Protein AF-A0A9J6EWI0-F1 (afdb_monomer_lite)

Sequence (125 aa):
MGVSVVCEPSHTLYPLDRILERHGGKTPLTYRQFQSVVVDMEPPAQPLPAPESLPRTPIDEDHDERFAVPTLAELGKQYIVPEIGGWLLINAQSFHRFRHRQLEGSRLARGRNGGIDAPGTTHGT

Radius of gyration: 25.84 Å; chains: 1; bounding box: 48×52×89 Å

pLDDT: mean 78.16, std 19.25, range [36.81, 97.44]

Structure (mmCIF, N/CA/C/O backbone):
data_AF-A0A9J6EWI0-F1
#
_entry.id   AF-A0A9J6EWI0-F1
#
loop_
_atom_site.group_PDB
_atom_site.id
_atom_site.type_symbol
_atom_site.label_atom_id
_atom_site.label_alt_id
_atom_site.label_comp_id
_atom_site.label_asym_id
_atom_site.label_entity_id
_atom_site.label_seq_id
_atom_site.pdbx_PDB_ins_code
_atom_site.Cartn_x
_atom_site.Cartn_y
_atom_site.Cartn_z
_atom_site.occupancy
_atom_site.B_iso_or_equiv
_atom_site.auth_seq_id
_atom_site.auth_comp_id
_atom_site.auth_asym_id
_atom_site.auth_atom_id
_atom_site.pdbx_PDB_model_num
ATOM 1 N N . MET A 1 1 ? -12.720 0.879 -27.270 1.00 64.12 1 MET A N 1
ATOM 2 C CA . MET A 1 1 ? -11.506 0.408 -26.570 1.00 64.12 1 MET A CA 1
ATOM 3 C C . MET A 1 1 ? -11.928 -0.626 -25.539 1.00 64.12 1 MET A C 1
ATOM 5 O O . MET A 1 1 ? -12.845 -0.337 -24.786 1.00 64.12 1 MET A O 1
ATOM 9 N N . GLY A 1 2 ? -11.342 -1.826 -25.565 1.00 89.62 2 GLY A N 1
ATOM 10 C CA . GLY A 1 2 ? -11.685 -2.953 -24.682 1.00 89.62 2 GLY A CA 1
ATOM 11 C C . GLY A 1 2 ? -10.599 -3.211 -23.639 1.00 89.62 2 GLY A C 1
ATOM 12 O O . GLY A 1 2 ? -9.992 -4.274 -23.642 1.00 89.62 2 GLY A O 1
ATOM 13 N N . VAL A 1 3 ? -10.304 -2.210 -22.807 1.00 93.75 3 VAL A N 1
ATOM 14 C CA . VAL A 1 3 ? -9.296 -2.303 -21.740 1.00 93.75 3 VAL A CA 1
ATOM 15 C C . VAL A 1 3 ? -10.000 -2.587 -20.415 1.00 93.75 3 VAL A C 1
ATOM 17 O O . VAL A 1 3 ? -10.956 -1.896 -20.071 1.00 93.75 3 VAL A O 1
ATOM 20 N N . SER A 1 4 ? -9.515 -3.588 -19.678 1.00 94.75 4 SER A N 1
ATOM 21 C CA . SER A 1 4 ? -9.950 -3.871 -18.307 1.00 94.75 4 SER A CA 1
ATOM 22 C C . SER A 1 4 ? -9.050 -3.139 -17.317 1.00 94.75 4 SER A C 1
ATOM 24 O O . SER A 1 4 ? -7.828 -3.186 -17.446 1.00 94.75 4 SER A O 1
ATOM 26 N N . VAL A 1 5 ? -9.647 -2.495 -16.316 1.00 95.25 5 VAL A N 1
ATOM 27 C CA . VAL A 1 5 ? -8.926 -1.817 -15.232 1.00 95.25 5 VAL A CA 1
ATOM 28 C C . VAL A 1 5 ? -9.173 -2.583 -13.940 1.00 95.25 5 VAL A C 1
ATOM 30 O O . VAL A 1 5 ? -10.320 -2.855 -13.594 1.00 95.25 5 VAL A O 1
ATOM 33 N N . VAL A 1 6 ? -8.094 -2.931 -13.241 1.00 95.50 6 VAL A N 1
ATOM 34 C CA . VAL A 1 6 ? -8.132 -3.628 -11.950 1.00 95.50 6 VAL A CA 1
ATOM 35 C C . VAL A 1 6 ? -7.460 -2.735 -10.911 1.00 95.50 6 VAL A C 1
ATOM 37 O O . VAL A 1 6 ? -6.341 -2.273 -11.132 1.00 95.50 6 VAL A O 1
ATOM 40 N N . CYS A 1 7 ? -8.142 -2.484 -9.793 1.00 93.50 7 CYS A N 1
ATOM 41 C CA . CYS A 1 7 ? -7.660 -1.641 -8.700 1.00 93.50 7 CYS A CA 1
ATOM 42 C C . CYS A 1 7 ? -7.655 -2.447 -7.399 1.00 93.50 7 CYS A C 1
ATOM 44 O O . CYS A 1 7 ? -8.720 -2.790 -6.896 1.00 93.50 7 CYS A O 1
ATOM 46 N N . GLU A 1 8 ? -6.471 -2.692 -6.839 1.00 91.75 8 GLU A N 1
ATOM 47 C CA . GLU A 1 8 ? -6.299 -3.471 -5.607 1.00 91.75 8 GLU A CA 1
ATOM 48 C C . GLU A 1 8 ? -5.771 -2.581 -4.466 1.00 91.75 8 GLU A C 1
ATOM 50 O O . GLU A 1 8 ? -4.641 -2.079 -4.542 1.00 91.75 8 GLU A O 1
ATOM 55 N N . PRO A 1 9 ? -6.550 -2.350 -3.392 1.00 88.81 9 PRO A N 1
ATOM 56 C CA . PRO A 1 9 ? -6.095 -1.574 -2.243 1.00 88.81 9 PRO A CA 1
ATOM 57 C C . PRO A 1 9 ? -4.997 -2.311 -1.459 1.00 88.81 9 PRO A C 1
ATOM 59 O O . PRO A 1 9 ? -5.260 -3.294 -0.776 1.00 88.81 9 PRO A O 1
ATOM 62 N N . SER A 1 10 ? -3.761 -1.811 -1.516 1.00 92.12 10 SER A N 1
ATOM 63 C CA . SER A 1 10 ? -2.603 -2.406 -0.816 1.00 92.12 10 SER A CA 1
ATOM 64 C C . SER A 1 10 ? -1.775 -1.411 0.007 1.00 92.12 10 SER A C 1
ATOM 66 O O . SER A 1 10 ? -0.866 -1.799 0.737 1.00 92.12 10 SER A O 1
ATOM 68 N N . HIS A 1 11 ? -2.097 -0.116 -0.073 1.00 92.56 11 HIS A N 1
ATOM 69 C CA . HIS A 1 11 ? -1.358 0.957 0.608 1.00 92.56 11 HIS A CA 1
ATOM 70 C C . HIS A 1 11 ? -1.723 1.110 2.093 1.00 92.56 11 HIS A C 1
ATOM 72 O O . HIS A 1 11 ? -1.024 1.788 2.843 1.00 92.56 11 HIS A O 1
ATOM 78 N N . THR A 1 12 ? -2.830 0.505 2.520 1.00 94.31 12 THR A N 1
ATOM 79 C CA . THR A 1 12 ? -3.327 0.531 3.899 1.00 94.31 12 THR A CA 1
ATOM 80 C C . THR A 1 12 ? -3.688 -0.886 4.327 1.00 94.31 12 THR A C 1
ATOM 82 O O . THR A 1 12 ? -4.050 -1.712 3.494 1.00 94.31 12 THR A O 1
ATOM 85 N N . LEU A 1 13 ? -3.587 -1.177 5.626 1.00 94.56 13 LEU A N 1
ATOM 86 C CA . LEU A 1 13 ? -3.953 -2.492 6.172 1.00 94.56 13 LEU A CA 1
ATOM 87 C C . LEU A 1 13 ? -5.463 -2.759 6.106 1.00 94.56 13 LEU A C 1
ATOM 89 O O . LEU A 1 13 ? -5.881 -3.906 5.993 1.00 94.56 13 LEU A O 1
ATOM 93 N N . TYR A 1 14 ? -6.266 -1.697 6.183 1.00 93.88 14 TYR A N 1
ATOM 94 C CA . TYR A 1 14 ? -7.719 -1.758 6.143 1.00 93.88 14 TYR A CA 1
ATOM 95 C C . TYR A 1 14 ? -8.242 -0.789 5.085 1.00 93.88 14 TYR A C 1
ATOM 97 O O . TYR A 1 14 ? -7.848 0.381 5.111 1.00 93.88 14 TYR A O 1
ATOM 105 N N . PRO A 1 15 ? -9.161 -1.223 4.205 1.00 92.56 15 PRO A N 1
ATOM 106 C CA . PRO A 1 15 ? -9.831 -0.317 3.285 1.00 92.56 15 PRO A CA 1
ATOM 107 C C . PRO A 1 15 ? -10.574 0.776 4.059 1.00 92.56 15 PRO A C 1
ATOM 109 O O . PRO A 1 15 ? -11.360 0.483 4.965 1.00 92.56 15 PRO A O 1
ATOM 112 N N . LEU A 1 16 ? -10.338 2.037 3.696 1.00 93.38 16 LEU A N 1
ATOM 113 C CA . LEU A 1 16 ? -10.924 3.180 4.401 1.00 93.38 16 LEU A CA 1
ATOM 114 C C . LEU A 1 16 ? -12.454 3.166 4.339 1.00 93.38 16 LEU A C 1
ATOM 116 O O . LEU A 1 16 ? -13.098 3.454 5.344 1.00 93.38 16 LEU A O 1
ATOM 120 N N . ASP A 1 17 ? -13.032 2.734 3.218 1.00 93.12 17 ASP A N 1
ATOM 121 C CA . ASP A 1 17 ? -14.485 2.622 3.058 1.00 93.12 17 ASP A CA 1
ATOM 122 C C . ASP A 1 17 ? -15.099 1.672 4.093 1.00 93.12 17 ASP A C 1
ATOM 124 O O . ASP A 1 17 ? -16.123 1.985 4.692 1.00 93.12 17 ASP A O 1
ATOM 128 N N . ARG A 1 18 ? -14.417 0.562 4.415 1.00 93.12 18 ARG A N 1
ATOM 129 C CA . ARG A 1 18 ? -14.869 -0.371 5.459 1.00 93.12 18 ARG A CA 1
ATOM 130 C C . ARG A 1 18 ? -14.835 0.256 6.846 1.00 93.12 18 ARG A C 1
ATOM 132 O O . ARG A 1 18 ? -15.738 0.024 7.644 1.00 93.12 18 ARG A O 1
ATOM 139 N N . ILE A 1 19 ? -13.812 1.058 7.133 1.00 94.94 19 ILE A N 1
ATOM 140 C CA . ILE A 1 19 ? -13.720 1.794 8.399 1.00 94.94 19 ILE A CA 1
ATOM 141 C C . ILE A 1 19 ? -14.866 2.812 8.499 1.00 94.94 19 ILE A C 1
ATOM 143 O O . ILE A 1 19 ? -15.507 2.910 9.545 1.00 94.94 19 ILE A O 1
ATOM 147 N N . LEU A 1 20 ? -15.163 3.535 7.414 1.00 95.56 20 LEU A N 1
ATOM 148 C CA . LEU A 1 20 ? -16.257 4.508 7.364 1.00 95.56 20 LEU A CA 1
ATOM 149 C C . LEU A 1 20 ? -17.627 3.839 7.525 1.00 95.56 20 LEU A C 1
ATOM 151 O O . LEU A 1 20 ? -18.422 4.293 8.346 1.00 95.56 20 LEU A O 1
ATOM 155 N N . GLU A 1 21 ? -17.892 2.746 6.804 1.00 95.00 21 GLU A N 1
ATOM 156 C CA . GLU A 1 21 ? -19.134 1.965 6.903 1.00 95.00 21 GLU A CA 1
ATOM 157 C C . GLU A 1 21 ? -19.406 1.529 8.348 1.00 95.00 21 GLU A C 1
ATOM 159 O O . GLU A 1 21 ? -20.500 1.747 8.873 1.00 95.00 21 GLU A O 1
ATOM 164 N N . ARG A 1 22 ? -18.394 0.974 9.027 1.00 94.00 22 ARG A N 1
ATOM 165 C CA . ARG A 1 22 ? -18.529 0.530 10.423 1.00 94.00 22 ARG A CA 1
ATOM 166 C C . ARG A 1 22 ? -18.662 1.682 11.413 1.00 94.00 22 ARG A C 1
ATOM 168 O O . ARG A 1 22 ? -19.307 1.522 12.443 1.00 94.00 22 ARG A O 1
ATOM 175 N N . HIS A 1 23 ? -18.116 2.852 11.096 1.00 95.50 23 HIS A N 1
ATOM 176 C CA . HIS A 1 23 ? -18.271 4.064 11.899 1.00 95.50 23 HIS A CA 1
ATOM 177 C C . HIS A 1 23 ? -19.484 4.912 11.458 1.00 95.50 23 HIS A C 1
ATOM 179 O O . HIS A 1 23 ? -19.477 6.144 11.534 1.00 95.50 23 HIS A O 1
ATOM 185 N N . GLY A 1 24 ? -20.547 4.263 10.967 1.00 94.19 24 GLY A N 1
ATOM 186 C CA . GLY A 1 24 ? -21.815 4.918 10.633 1.00 94.19 24 GLY A CA 1
ATOM 187 C C . GLY A 1 24 ? -21.692 5.984 9.540 1.00 94.19 24 GLY A C 1
ATOM 188 O O . GLY A 1 24 ? -22.366 7.013 9.604 1.00 94.19 24 GLY A O 1
ATOM 189 N N . GLY A 1 25 ? -20.783 5.780 8.585 1.00 94.81 25 GLY A N 1
ATOM 190 C CA . GLY A 1 25 ? -20.500 6.700 7.482 1.00 94.81 25 GLY A CA 1
ATOM 191 C C . GLY A 1 25 ? -19.699 7.945 7.873 1.00 94.81 25 GLY A C 1
ATOM 192 O O . GLY A 1 25 ? -19.528 8.840 7.049 1.00 94.81 25 GLY A O 1
ATOM 193 N N . LYS A 1 26 ? -19.215 8.042 9.118 1.00 93.88 26 LYS A N 1
ATOM 194 C CA . LYS A 1 26 ? -18.425 9.184 9.599 1.00 93.88 26 LYS A CA 1
ATOM 195 C C . LYS A 1 26 ? -16.962 8.801 9.726 1.00 93.88 26 LYS A C 1
ATOM 197 O O . LYS A 1 26 ? -16.643 7.688 10.122 1.00 93.88 26 LYS A O 1
ATOM 202 N N . THR A 1 27 ? -16.061 9.746 9.507 1.00 95.25 27 THR A N 1
ATOM 203 C CA . THR A 1 27 ? -14.637 9.524 9.775 1.00 95.25 27 THR A CA 1
ATOM 204 C C . THR A 1 27 ? -14.374 9.493 11.283 1.00 95.25 27 THR A C 1
ATOM 206 O O . THR A 1 27 ? -14.795 10.420 11.982 1.00 95.25 27 THR A O 1
ATOM 209 N N . PRO A 1 28 ? -13.665 8.481 11.814 1.00 96.12 28 PRO A N 1
ATOM 210 C CA . PRO A 1 28 ? -13.138 8.537 13.172 1.00 96.12 28 PRO A CA 1
ATOM 211 C C . PRO A 1 28 ? -12.148 9.704 13.294 1.00 96.12 28 PRO A C 1
ATOM 213 O O . PRO A 1 28 ? -11.130 9.731 12.607 1.00 96.12 28 PRO A O 1
ATOM 216 N N . LEU A 1 29 ? -12.438 10.680 14.156 1.00 97.38 29 LEU A N 1
ATOM 217 C CA . LEU A 1 29 ? -11.610 11.891 14.302 1.00 97.38 29 LEU A CA 1
ATOM 218 C C . LEU A 1 29 ? -10.592 11.784 15.438 1.00 97.38 29 LEU A C 1
ATOM 220 O O . LEU A 1 29 ? -9.753 12.661 15.627 1.00 97.38 29 LEU A O 1
ATOM 224 N N . THR A 1 30 ? -10.666 10.704 16.210 1.00 97.44 30 THR A N 1
ATOM 225 C CA . THR A 1 30 ? -9.727 10.410 17.287 1.00 97.44 30 THR A CA 1
ATOM 226 C C . THR A 1 30 ? -9.170 9.006 17.126 1.00 97.44 30 THR A C 1
ATOM 228 O O . THR A 1 30 ? -9.841 8.099 16.632 1.00 97.44 30 THR A O 1
ATOM 231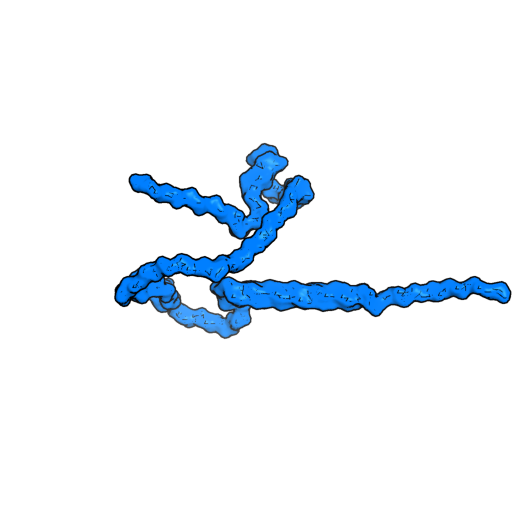 N N . TYR A 1 31 ? -7.950 8.803 17.620 1.00 97.00 31 TYR A N 1
ATOM 232 C CA . TYR A 1 31 ? -7.313 7.490 17.591 1.00 97.00 31 TYR A CA 1
ATOM 233 C C . TYR A 1 31 ? -8.131 6.429 18.343 1.00 97.00 31 TYR A C 1
ATOM 235 O O . TYR A 1 31 ? -8.240 5.303 17.876 1.00 97.00 31 TYR A O 1
ATOM 243 N N . ARG A 1 32 ? -8.790 6.792 19.454 1.00 96.94 32 ARG A N 1
ATOM 244 C CA . ARG A 1 32 ? -9.654 5.862 20.203 1.00 96.94 32 ARG A CA 1
ATOM 245 C C . ARG A 1 32 ? -10.880 5.422 19.405 1.00 96.94 32 ARG A C 1
ATOM 247 O O . ARG A 1 32 ? -11.192 4.239 19.414 1.00 96.94 32 ARG A O 1
ATOM 254 N N . GLN A 1 33 ? -11.537 6.346 18.702 1.00 95.94 33 GLN A N 1
ATOM 255 C CA . GLN A 1 33 ? -12.654 6.004 17.810 1.00 95.94 33 GLN A CA 1
ATOM 256 C C . GLN A 1 33 ? -12.192 5.102 16.664 1.00 95.94 33 GLN A C 1
ATOM 258 O O . GLN A 1 33 ? -12.883 4.159 16.300 1.00 95.94 33 GLN A O 1
ATOM 263 N N . PHE A 1 34 ? -11.006 5.358 16.111 1.00 96.69 34 PHE A N 1
ATOM 264 C CA . PHE A 1 34 ? -10.431 4.480 15.099 1.00 96.69 34 PHE A CA 1
ATOM 265 C C . PHE A 1 34 ? -10.158 3.079 15.666 1.00 96.69 34 PHE A C 1
ATOM 267 O O . PHE A 1 34 ? -10.580 2.089 15.075 1.00 96.69 34 PHE A O 1
ATOM 274 N N . GLN A 1 35 ? -9.527 2.987 16.842 1.00 96.19 35 GLN A N 1
ATOM 275 C CA . GLN A 1 35 ? -9.254 1.718 17.523 1.00 96.19 35 GLN A CA 1
ATOM 276 C C . GLN A 1 35 ? -10.527 0.917 17.809 1.00 96.19 35 GLN A C 1
ATOM 278 O O . GLN A 1 35 ? -10.538 -0.283 17.556 1.00 96.19 35 GLN A O 1
ATOM 283 N N . SER A 1 36 ? -11.595 1.565 18.288 1.00 94.62 36 SER A N 1
ATOM 284 C CA . SER A 1 36 ? -12.869 0.884 18.549 1.00 94.62 36 SER A CA 1
ATOM 285 C C . SER A 1 36 ? -13.528 0.348 17.283 1.00 94.62 36 SER A C 1
ATOM 287 O O . SER A 1 36 ? -14.301 -0.590 17.363 1.00 94.62 36 SER A O 1
ATOM 289 N N . VAL A 1 37 ? -13.236 0.929 16.117 1.00 95.19 37 VAL A N 1
ATOM 290 C CA . VAL A 1 37 ? -13.737 0.411 14.839 1.00 95.19 37 VAL A CA 1
ATOM 291 C C . VAL A 1 37 ? -12.904 -0.782 14.379 1.00 95.19 37 VAL A C 1
ATOM 293 O O . VAL A 1 37 ? -13.465 -1.810 14.019 1.00 95.19 37 VAL A O 1
ATOM 296 N N . VAL A 1 38 ? -11.571 -0.669 14.395 1.00 94.75 38 VAL A N 1
ATOM 297 C CA . VAL A 1 38 ? -10.692 -1.713 13.836 1.00 94.75 38 VAL A CA 1
ATOM 298 C C . VAL A 1 38 ? -10.539 -2.945 14.726 1.00 94.75 38 VAL A C 1
ATOM 300 O O . VAL A 1 38 ? -10.168 -3.994 14.215 1.00 94.75 38 VAL A O 1
ATOM 303 N N . VAL A 1 39 ? -10.805 -2.849 16.033 1.00 94.31 39 VAL A N 1
ATOM 304 C CA . VAL A 1 39 ? -10.718 -4.007 16.945 1.00 94.31 39 VAL A CA 1
ATOM 305 C C . VAL A 1 39 ? -11.771 -5.075 16.632 1.00 94.31 39 VAL A C 1
ATOM 307 O O . VAL A 1 39 ? -11.500 -6.259 16.802 1.00 94.31 39 VAL A O 1
ATOM 310 N N . ASP A 1 40 ? -12.923 -4.653 16.108 1.00 88.38 40 ASP A N 1
ATOM 311 C CA . ASP A 1 40 ? -14.034 -5.529 15.722 1.00 88.38 40 ASP A CA 1
ATOM 312 C C . ASP A 1 40 ? -13.996 -5.902 14.225 1.00 88.38 40 ASP A C 1
ATOM 314 O O . ASP A 1 40 ? -14.915 -6.536 13.699 1.00 88.38 40 ASP A O 1
ATOM 318 N N . MET A 1 41 ? -12.952 -5.481 13.503 1.00 93.69 41 MET A N 1
ATOM 319 C CA . MET A 1 41 ? -12.729 -5.855 12.107 1.00 93.69 41 MET A CA 1
ATOM 320 C C . MET A 1 41 ? -11.938 -7.160 12.009 1.00 93.69 41 MET A C 1
ATOM 322 O O . MET A 1 41 ? -11.172 -7.527 12.897 1.00 93.69 41 MET A O 1
ATOM 326 N N . GLU A 1 42 ? -12.104 -7.854 10.884 1.00 93.19 42 GLU A N 1
ATOM 327 C CA . GLU A 1 42 ? -11.245 -8.986 10.544 1.00 93.19 42 GLU A CA 1
ATOM 328 C C . GLU A 1 42 ? -9.781 -8.535 10.483 1.00 93.19 42 GLU A C 1
ATOM 330 O O . GLU A 1 42 ? -9.525 -7.415 10.035 1.00 93.19 42 GLU A O 1
ATOM 335 N N . PRO A 1 43 ? -8.816 -9.378 10.892 1.00 93.00 43 PRO A N 1
ATOM 336 C CA . PRO A 1 43 ? -7.403 -9.055 10.760 1.00 93.00 43 PRO A CA 1
ATOM 337 C C . PRO A 1 43 ? -7.025 -8.678 9.316 1.00 93.00 43 PRO A C 1
ATOM 339 O O . PRO A 1 43 ? -7.616 -9.209 8.373 1.00 93.00 43 PRO A O 1
ATOM 342 N N . PRO A 1 44 ? -6.008 -7.818 9.111 1.00 92.75 44 PRO A N 1
ATOM 343 C CA . PRO A 1 44 ? -5.564 -7.446 7.775 1.00 92.75 44 PRO A CA 1
ATOM 344 C C . PRO A 1 44 ? -5.137 -8.665 6.960 1.00 92.75 44 PRO A C 1
ATOM 346 O O . PRO A 1 44 ? -4.582 -9.630 7.500 1.00 92.75 44 PRO A O 1
ATOM 349 N N . ALA A 1 45 ? -5.322 -8.579 5.644 1.00 91.56 45 ALA A N 1
ATOM 350 C CA . ALA A 1 45 ? -4.809 -9.581 4.724 1.00 91.56 45 ALA A CA 1
ATOM 351 C C . ALA A 1 45 ? -3.287 -9.733 4.879 1.00 91.56 45 ALA A C 1
ATOM 353 O O . ALA A 1 45 ? -2.552 -8.758 5.072 1.00 91.56 45 ALA A O 1
ATOM 354 N N . GLN A 1 46 ? -2.808 -10.974 4.788 1.00 93.25 46 GLN A N 1
ATOM 355 C CA . GLN A 1 46 ? -1.374 -11.239 4.784 1.00 93.25 46 GLN A CA 1
ATOM 356 C C . GLN A 1 46 ? -0.736 -10.702 3.494 1.00 93.25 46 GLN A C 1
ATOM 358 O O . GLN A 1 46 ? -1.379 -10.734 2.440 1.00 93.25 46 GLN A O 1
ATOM 363 N N . PRO A 1 47 ? 0.528 -10.241 3.543 1.00 91.19 47 PRO A N 1
ATOM 364 C CA . PRO A 1 47 ? 1.245 -9.838 2.342 1.00 91.19 47 PRO A CA 1
ATOM 365 C C . PRO A 1 47 ? 1.317 -10.987 1.333 1.00 91.19 47 PRO A C 1
ATOM 367 O O . PRO A 1 47 ? 1.648 -12.118 1.693 1.00 91.19 47 PRO A O 1
ATOM 370 N N . LEU A 1 48 ? 1.045 -10.683 0.065 1.00 91.38 48 LEU A N 1
ATOM 371 C CA . LEU A 1 48 ? 1.195 -11.649 -1.019 1.00 91.38 48 LEU A CA 1
ATOM 372 C C . LEU A 1 48 ? 2.681 -11.990 -1.247 1.00 91.38 48 LEU A C 1
ATOM 374 O O . LEU A 1 48 ? 3.550 -11.135 -1.030 1.00 91.38 48 LEU A O 1
ATOM 378 N N . PRO A 1 49 ? 2.996 -13.222 -1.689 1.00 90.62 49 PRO A N 1
ATOM 379 C CA . PRO A 1 49 ? 4.352 -13.575 -2.084 1.00 90.62 49 PRO A CA 1
ATOM 380 C C . PRO A 1 49 ? 4.798 -12.770 -3.312 1.00 90.62 49 PRO A C 1
ATOM 382 O O . PRO A 1 49 ? 3.986 -12.229 -4.064 1.00 90.62 49 PRO A O 1
ATOM 385 N N . ALA A 1 50 ? 6.114 -12.706 -3.525 1.00 89.81 50 ALA A N 1
ATOM 386 C CA . ALA A 1 50 ? 6.666 -12.158 -4.759 1.00 89.81 50 ALA A CA 1
ATOM 387 C C . ALA A 1 50 ? 6.174 -12.972 -5.975 1.00 89.81 50 ALA A C 1
ATOM 389 O O . ALA A 1 50 ? 5.993 -14.186 -5.848 1.00 89.81 50 ALA A O 1
ATOM 390 N N . PRO A 1 51 ? 5.976 -12.337 -7.143 1.00 89.81 51 PRO A N 1
ATOM 391 C CA . PRO A 1 51 ? 5.560 -13.046 -8.345 1.00 89.81 51 PRO A CA 1
ATOM 392 C C . PRO A 1 51 ? 6.615 -14.082 -8.753 1.00 89.81 51 PRO A C 1
ATOM 394 O O . PRO A 1 51 ? 7.811 -13.796 -8.744 1.00 89.81 51 PRO A O 1
ATOM 397 N N . GLU A 1 52 ? 6.163 -15.278 -9.133 1.00 93.44 52 GLU A N 1
ATOM 398 C CA . GLU A 1 52 ? 7.044 -16.381 -9.547 1.00 93.44 52 GLU A CA 1
ATOM 399 C C . GLU A 1 52 ? 7.768 -16.086 -10.865 1.00 93.44 52 GLU A C 1
ATOM 401 O O . GLU A 1 52 ? 8.896 -16.524 -11.084 1.00 93.44 52 GLU A O 1
ATOM 406 N N . SER A 1 53 ? 7.116 -15.333 -11.751 1.00 94.38 53 SER A N 1
ATOM 407 C CA . SER A 1 53 ? 7.677 -14.898 -13.024 1.00 94.38 53 SER A CA 1
ATOM 408 C C . SER A 1 53 ? 7.079 -13.562 -13.453 1.00 94.38 53 SER A C 1
ATOM 410 O O . SER A 1 53 ? 5.984 -13.183 -13.031 1.00 94.38 53 SER A O 1
ATOM 412 N N . LEU A 1 54 ? 7.821 -12.838 -14.290 1.00 90.56 54 LEU A N 1
ATOM 413 C CA . LEU A 1 54 ? 7.359 -11.614 -14.933 1.00 90.56 54 LEU A CA 1
ATOM 414 C C . LEU A 1 54 ? 7.061 -11.899 -16.411 1.00 90.56 54 LEU A C 1
ATOM 416 O O . LEU A 1 54 ? 7.790 -12.673 -17.040 1.00 90.56 54 LEU A O 1
ATOM 420 N N . PRO A 1 55 ? 6.018 -11.280 -16.988 1.00 90.31 55 PRO A N 1
ATOM 421 C CA . PRO A 1 55 ? 5.772 -11.372 -18.420 1.00 90.31 55 PRO A CA 1
ATOM 422 C C . PRO A 1 55 ? 6.932 -10.745 -19.205 1.00 90.31 55 PRO A C 1
ATOM 424 O O . PRO A 1 55 ? 7.571 -9.798 -18.747 1.00 90.31 55 PRO A O 1
ATOM 427 N N . ARG A 1 56 ? 7.197 -11.253 -20.415 1.00 91.12 56 ARG A N 1
ATOM 428 C CA . ARG A 1 56 ? 8.168 -10.627 -21.322 1.00 91.12 56 ARG A CA 1
ATOM 429 C C . ARG A 1 56 ? 7.581 -9.340 -21.891 1.00 91.12 56 ARG A C 1
ATOM 431 O O . ARG A 1 56 ? 6.571 -9.383 -22.588 1.00 91.12 56 ARG A O 1
ATOM 438 N N . THR A 1 57 ? 8.245 -8.222 -21.633 1.00 90.12 57 THR A N 1
ATOM 439 C CA . THR A 1 57 ? 7.939 -6.922 -22.234 1.00 90.12 57 THR A CA 1
ATOM 440 C C . THR A 1 57 ? 8.931 -6.644 -23.367 1.00 90.12 57 THR A C 1
ATOM 442 O O . 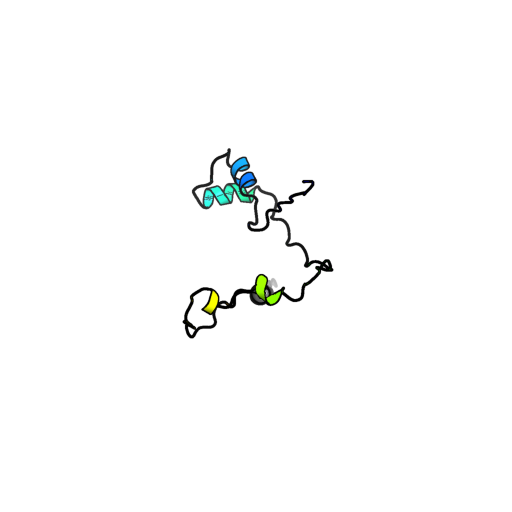THR A 1 57 ? 10.135 -6.695 -23.110 1.00 90.12 57 THR A O 1
ATOM 445 N N . PRO A 1 58 ? 8.476 -6.382 -24.607 1.00 92.19 58 PRO A N 1
ATOM 446 C CA . PRO A 1 58 ? 9.346 -5.895 -25.676 1.00 92.19 58 PRO A CA 1
ATOM 447 C C . PRO A 1 58 ? 10.043 -4.593 -25.260 1.00 92.19 58 PRO A C 1
ATOM 449 O O . PRO A 1 58 ? 9.430 -3.757 -24.596 1.00 92.19 58 PRO A O 1
ATOM 452 N N . ILE A 1 59 ? 11.316 -4.448 -25.626 1.00 91.88 59 ILE A N 1
ATOM 453 C CA . ILE A 1 59 ? 12.134 -3.261 -25.365 1.00 91.88 59 ILE A CA 1
ATOM 454 C C . ILE A 1 59 ? 12.707 -2.824 -26.709 1.00 91.88 59 ILE A C 1
ATOM 456 O O . ILE A 1 59 ? 13.370 -3.622 -27.374 1.00 91.88 59 ILE A O 1
ATOM 460 N N . ASP A 1 60 ? 12.416 -1.586 -27.093 1.00 93.62 60 ASP A N 1
ATOM 461 C CA . ASP A 1 60 ? 12.908 -0.969 -28.323 1.00 93.62 60 ASP A CA 1
ATOM 462 C C . ASP A 1 60 ? 14.287 -0.321 -28.091 1.00 93.62 60 ASP A C 1
ATOM 464 O O . ASP A 1 60 ? 14.697 -0.091 -26.951 1.00 93.62 60 ASP A O 1
ATOM 468 N N . GLU A 1 61 ? 15.019 -0.025 -29.168 1.00 94.75 61 GLU A N 1
ATOM 469 C CA . GLU A 1 61 ? 16.377 0.546 -29.094 1.00 94.75 61 GLU A CA 1
ATOM 470 C C . GLU A 1 61 ? 16.414 1.936 -28.427 1.00 94.75 61 GLU A C 1
ATOM 472 O O . GLU A 1 61 ? 17.416 2.294 -27.814 1.00 94.75 61 GLU A O 1
ATOM 477 N N . ASP A 1 62 ? 15.313 2.692 -28.487 1.00 94.31 62 ASP A N 1
ATOM 478 C CA . ASP A 1 62 ? 15.147 4.029 -27.899 1.00 94.31 62 ASP A CA 1
ATOM 479 C C . ASP A 1 62 ? 14.613 3.999 -26.449 1.00 94.31 62 ASP A C 1
ATOM 481 O O . ASP A 1 62 ? 14.226 5.037 -25.901 1.00 94.31 62 ASP A O 1
ATOM 485 N N . HIS A 1 63 ? 14.562 2.823 -25.806 1.00 94.19 63 HIS A N 1
ATOM 486 C CA . HIS A 1 63 ? 13.973 2.669 -24.472 1.00 94.19 63 HIS A CA 1
ATOM 487 C C . HIS A 1 63 ? 14.636 3.563 -23.424 1.00 94.19 63 HIS A C 1
ATOM 489 O O . HIS A 1 63 ? 13.937 4.254 -22.680 1.00 94.19 63 HIS A O 1
ATOM 495 N N . ASP A 1 64 ? 15.967 3.573 -23.378 1.00 92.19 64 ASP A N 1
ATOM 496 C CA . ASP A 1 64 ? 16.710 4.344 -22.382 1.00 92.19 64 ASP A CA 1
ATOM 497 C C . ASP A 1 64 ? 16.545 5.855 -22.599 1.00 92.19 64 ASP A C 1
ATOM 499 O O . ASP A 1 64 ? 16.482 6.616 -21.639 1.00 92.19 64 ASP A O 1
ATOM 503 N N . GLU A 1 65 ? 16.376 6.304 -23.844 1.00 92.44 65 GLU A N 1
ATOM 504 C CA . GLU A 1 65 ? 16.141 7.719 -24.151 1.00 92.44 65 GLU A CA 1
ATOM 505 C C . GLU A 1 65 ? 14.762 8.201 -23.668 1.00 92.44 65 GLU A C 1
ATOM 507 O O . GLU A 1 65 ? 14.581 9.380 -23.364 1.00 92.44 65 GLU A O 1
ATOM 512 N N . ARG A 1 66 ? 13.773 7.300 -23.589 1.00 92.31 66 ARG A N 1
ATOM 513 C CA . ARG A 1 66 ? 12.365 7.650 -23.324 1.00 92.31 66 ARG A CA 1
ATOM 514 C C . ARG A 1 66 ? 11.865 7.275 -21.938 1.00 92.31 66 ARG A C 1
ATOM 516 O O . ARG A 1 66 ? 10.980 7.949 -21.410 1.00 92.31 66 ARG A O 1
ATOM 523 N N . PHE A 1 67 ? 12.365 6.176 -21.386 1.00 92.94 67 PHE A N 1
ATOM 524 C CA . PHE A 1 67 ? 11.800 5.519 -20.207 1.00 92.94 67 PHE A CA 1
ATOM 525 C C . PHE A 1 67 ? 12.838 5.195 -19.130 1.00 92.94 67 PHE A C 1
ATOM 527 O O . PHE A 1 67 ? 12.462 4.628 -18.099 1.00 92.94 67 PHE A O 1
ATOM 534 N N . ALA A 1 68 ? 14.114 5.556 -19.325 1.00 91.81 68 ALA A N 1
ATOM 535 C CA . ALA A 1 68 ? 15.109 5.411 -18.271 1.00 91.81 68 ALA A CA 1
ATOM 536 C C . ALA A 1 68 ? 14.702 6.178 -17.008 1.00 91.81 68 ALA A C 1
ATOM 538 O O . ALA A 1 68 ? 13.991 7.188 -17.032 1.00 91.81 68 ALA A O 1
ATOM 539 N N . VAL A 1 69 ? 15.183 5.684 -15.868 1.00 91.62 69 VAL A N 1
ATOM 540 C CA . VAL A 1 69 ? 15.004 6.369 -14.590 1.00 91.62 69 VAL A CA 1
ATOM 541 C C . VAL A 1 69 ? 15.769 7.696 -14.643 1.00 91.62 69 VAL A C 1
ATOM 543 O O . VAL A 1 69 ? 16.979 7.671 -14.873 1.00 91.62 69 VAL A O 1
ATOM 546 N N . PRO A 1 70 ? 15.109 8.840 -14.391 1.00 90.06 70 PRO A N 1
ATOM 547 C CA . PRO A 1 70 ? 15.762 10.134 -14.494 1.00 90.06 70 PRO A CA 1
ATOM 548 C C . PRO A 1 70 ? 16.834 10.300 -13.417 1.00 90.06 70 PRO A C 1
ATOM 550 O O . PRO A 1 70 ? 16.678 9.898 -12.258 1.00 90.06 70 PRO A O 1
ATOM 553 N N . THR A 1 71 ? 17.920 10.958 -13.794 1.00 86.25 71 THR A N 1
ATOM 554 C CA . THR A 1 71 ? 18.981 11.388 -12.890 1.00 86.25 71 THR A CA 1
ATOM 555 C C . THR A 1 71 ? 18.527 12.565 -12.024 1.00 86.25 71 THR A C 1
ATOM 557 O O . THR A 1 71 ? 17.592 13.301 -12.338 1.00 86.25 71 THR A O 1
ATOM 560 N N . LEU A 1 72 ? 19.234 12.809 -10.916 1.00 85.44 72 LEU A N 1
ATOM 561 C CA . LEU A 1 72 ? 18.969 13.985 -10.078 1.00 85.44 72 LEU A CA 1
ATOM 562 C C . LEU A 1 72 ? 19.157 15.307 -10.839 1.00 85.44 72 LEU A C 1
ATOM 564 O O . LEU A 1 72 ? 18.417 16.257 -10.584 1.00 85.44 72 LEU A O 1
ATOM 568 N N . ALA A 1 73 ? 20.117 15.353 -11.768 1.00 86.19 73 ALA A N 1
ATOM 569 C CA . ALA A 1 73 ? 20.383 16.527 -12.591 1.00 86.19 73 ALA A CA 1
ATOM 570 C C . ALA A 1 73 ? 19.206 16.836 -13.527 1.00 86.19 73 ALA A C 1
ATOM 572 O O . ALA A 1 73 ? 18.770 17.983 -13.596 1.00 86.19 73 ALA A O 1
ATOM 573 N N . GLU A 1 74 ? 18.640 15.814 -14.174 1.00 86.88 74 GLU A N 1
ATOM 574 C CA . GLU A 1 74 ? 17.442 15.939 -15.020 1.00 86.88 74 GLU A CA 1
ATOM 575 C C . GLU A 1 74 ? 16.200 16.326 -14.210 1.00 86.88 74 GLU A C 1
ATOM 577 O O . GLU A 1 74 ? 15.339 17.054 -14.696 1.00 86.88 74 GLU A O 1
ATOM 582 N N . LEU A 1 75 ? 16.137 15.927 -12.937 1.00 88.00 75 LEU A N 1
ATOM 583 C CA . LEU A 1 75 ? 15.117 16.387 -11.990 1.00 88.00 75 LEU A CA 1
ATOM 584 C C . LEU A 1 75 ? 15.374 17.809 -11.447 1.00 88.00 75 LEU A C 1
ATOM 586 O O . LEU A 1 75 ? 14.670 18.250 -10.536 1.00 88.00 75 LEU A O 1
ATOM 590 N N . GLY A 1 76 ? 16.380 18.527 -11.960 1.00 83.81 76 GLY A N 1
ATOM 591 C CA . GLY A 1 76 ? 16.691 19.904 -11.572 1.00 83.81 76 GLY A CA 1
ATOM 592 C C . GLY A 1 76 ? 17.336 20.041 -10.191 1.00 83.81 76 GLY A C 1
ATOM 593 O O . GLY A 1 76 ? 17.277 21.113 -9.588 1.00 83.81 76 GLY A O 1
ATOM 594 N N . LYS A 1 77 ? 17.937 18.969 -9.657 1.00 78.44 77 LYS A N 1
ATOM 595 C CA . LYS A 1 77 ? 18.608 18.982 -8.352 1.00 78.44 77 LYS A CA 1
ATOM 596 C C . LYS A 1 77 ? 20.122 18.991 -8.523 1.00 78.44 77 LYS A C 1
ATOM 598 O O . LYS A 1 77 ? 20.708 18.061 -9.068 1.00 78.44 77 LYS A O 1
ATOM 603 N N . GLN A 1 78 ? 20.765 20.024 -7.991 1.00 72.50 78 GLN A N 1
ATOM 604 C CA . GLN A 1 78 ? 22.211 20.030 -7.786 1.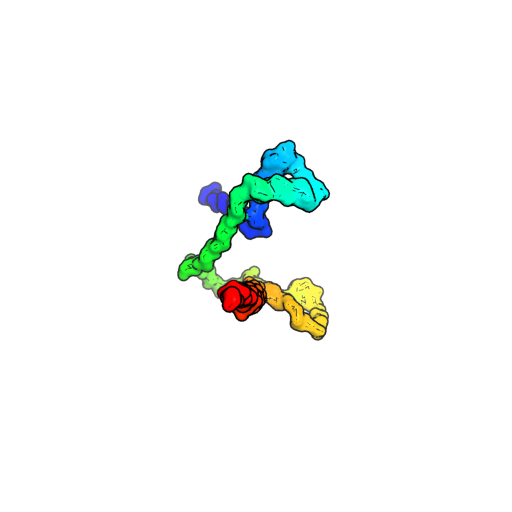00 72.50 78 GLN A CA 1
ATOM 605 C C . GLN A 1 78 ? 22.514 19.283 -6.486 1.00 72.50 78 GLN A C 1
ATOM 607 O O . GLN A 1 78 ? 21.796 19.451 -5.500 1.00 72.50 78 GLN A O 1
ATOM 612 N N . TYR A 1 79 ? 23.523 18.411 -6.511 1.00 60.84 79 TYR A N 1
ATOM 613 C CA . TYR A 1 79 ? 23.902 17.544 -5.398 1.00 60.84 79 TYR A CA 1
ATOM 614 C C . TYR A 1 79 ? 23.961 18.312 -4.071 1.00 60.84 79 TYR A C 1
ATOM 616 O O . TYR A 1 79 ? 24.932 19.001 -3.776 1.00 60.84 79 TYR A O 1
ATOM 624 N N . ILE A 1 80 ? 22.955 18.114 -3.227 1.00 57.69 80 ILE A N 1
ATOM 625 C CA . ILE A 1 80 ? 23.172 18.086 -1.790 1.00 57.69 80 ILE A CA 1
ATOM 626 C C . ILE A 1 80 ? 23.166 16.599 -1.482 1.00 57.69 80 ILE A C 1
ATOM 628 O O . ILE A 1 80 ? 22.107 15.985 -1.382 1.00 57.69 80 ILE A O 1
ATOM 632 N N . VAL A 1 81 ? 24.349 15.993 -1.431 1.00 54.31 81 VAL A N 1
ATOM 633 C CA . VAL A 1 81 ? 24.507 14.788 -0.622 1.00 54.31 81 VAL A CA 1
ATOM 634 C C . VAL A 1 81 ? 24.651 15.335 0.792 1.00 54.31 81 VAL A C 1
ATOM 636 O O . VAL A 1 81 ? 25.743 15.790 1.126 1.00 54.31 81 VAL A O 1
ATOM 639 N N . PRO A 1 82 ? 23.596 15.409 1.628 1.00 50.66 82 PRO A N 1
ATOM 640 C CA . PRO A 1 82 ? 23.873 15.532 3.043 1.00 50.66 82 PRO A CA 1
ATOM 641 C C . PRO A 1 82 ? 24.691 14.291 3.403 1.00 50.66 82 PRO A C 1
ATOM 643 O O . PRO A 1 82 ? 24.294 13.172 3.068 1.00 50.66 82 PRO A O 1
ATOM 646 N N . GLU A 1 83 ? 25.860 14.488 4.006 1.00 53.31 83 GLU A N 1
ATOM 647 C CA . GLU A 1 83 ? 26.640 13.424 4.632 1.00 53.31 83 GLU A CA 1
ATOM 648 C C . GLU A 1 83 ? 25.770 12.724 5.682 1.00 53.31 83 GLU A C 1
ATOM 650 O O . GLU A 1 83 ? 25.807 13.093 6.844 1.00 53.31 83 GLU A O 1
ATOM 655 N N . ILE A 1 84 ? 24.901 11.788 5.296 1.00 47.91 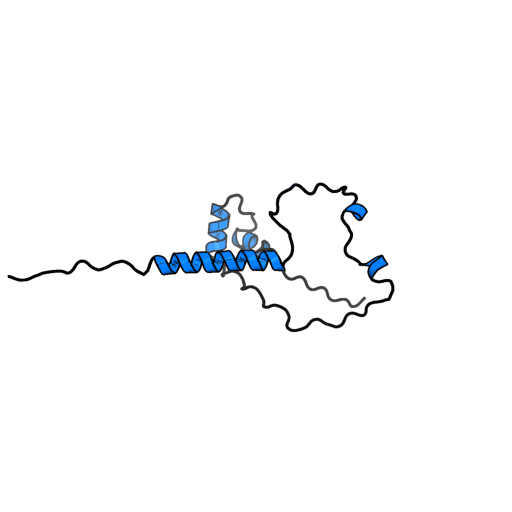84 ILE A N 1
ATOM 656 C CA . ILE A 1 84 ? 24.215 10.873 6.211 1.00 47.91 84 ILE A CA 1
ATOM 657 C C . ILE A 1 84 ? 23.437 9.814 5.428 1.00 47.91 84 ILE A C 1
ATOM 659 O O . ILE A 1 84 ? 22.357 10.045 4.880 1.00 47.91 84 ILE A O 1
ATOM 663 N N . GLY A 1 85 ? 23.971 8.595 5.456 1.00 53.69 85 GLY A N 1
ATOM 664 C CA . GLY A 1 85 ? 23.234 7.378 5.156 1.00 53.69 85 GLY A CA 1
ATOM 665 C C . GLY A 1 85 ? 22.112 7.144 6.168 1.00 53.69 85 GLY A C 1
ATOM 666 O O . GLY A 1 85 ? 22.346 6.627 7.254 1.00 53.69 85 GLY A O 1
ATOM 667 N N . GLY A 1 86 ? 20.878 7.478 5.792 1.00 48.94 86 GLY A N 1
ATOM 668 C CA . GLY A 1 86 ? 19.689 7.107 6.568 1.00 48.94 86 GLY A CA 1
ATOM 669 C C . GLY A 1 86 ? 18.727 6.206 5.803 1.00 48.94 86 GLY A C 1
ATOM 670 O O . GLY A 1 86 ? 18.306 5.165 6.303 1.00 48.94 86 GLY A O 1
ATOM 671 N N . TRP A 1 87 ? 18.389 6.566 4.566 1.00 56.19 87 TRP A N 1
ATOM 672 C CA . TRP A 1 87 ? 17.264 5.953 3.862 1.00 56.19 87 TRP A CA 1
ATOM 673 C C . TRP A 1 87 ? 17.522 5.943 2.355 1.00 56.19 87 TRP A C 1
ATOM 675 O O . TRP A 1 87 ? 17.006 6.786 1.630 1.00 56.19 87 TRP A O 1
ATOM 685 N N . LEU A 1 88 ? 18.325 4.999 1.855 1.00 50.59 88 LEU A N 1
ATOM 686 C CA . LEU A 1 88 ? 18.263 4.679 0.427 1.00 50.59 88 LEU A CA 1
ATOM 687 C C . LEU A 1 88 ? 16.931 3.933 0.210 1.00 50.59 88 LEU A C 1
ATOM 689 O O . LEU A 1 88 ? 16.720 2.812 0.685 1.00 50.59 88 LEU A O 1
ATOM 693 N N . LEU A 1 89 ? 15.977 4.647 -0.382 1.00 57.47 89 LEU A N 1
ATOM 694 C CA . LEU A 1 89 ? 14.565 4.286 -0.486 1.00 57.47 89 LEU A CA 1
ATOM 695 C C . LEU A 1 89 ? 14.331 3.388 -1.703 1.00 57.47 89 LEU A C 1
ATOM 697 O O . LEU A 1 89 ? 13.897 3.856 -2.748 1.00 57.47 89 LEU A O 1
ATOM 701 N N . ILE A 1 90 ? 14.612 2.093 -1.566 1.00 66.81 90 ILE A N 1
ATOM 702 C CA . ILE A 1 90 ? 14.111 1.075 -2.498 1.00 66.81 90 ILE A CA 1
ATOM 703 C C . ILE A 1 90 ? 13.627 -0.157 -1.735 1.00 66.81 90 ILE A C 1
ATOM 705 O O . ILE A 1 90 ? 14.116 -0.462 -0.641 1.00 66.81 90 ILE A O 1
ATOM 709 N N . ASN A 1 91 ? 12.697 -0.893 -2.345 1.00 59.28 91 ASN A N 1
ATOM 710 C CA . ASN A 1 91 ? 12.050 -2.083 -1.783 1.00 59.28 91 ASN A CA 1
ATOM 711 C C . ASN A 1 91 ? 13.049 -3.051 -1.123 1.00 59.28 91 ASN A C 1
ATOM 713 O O . ASN A 1 91 ? 12.832 -3.477 0.010 1.00 59.28 91 ASN A O 1
ATOM 717 N N . ALA A 1 92 ? 14.187 -3.328 -1.769 1.00 58.88 92 ALA A N 1
ATOM 718 C CA . ALA A 1 92 ? 15.207 -4.248 -1.259 1.00 58.88 92 ALA A CA 1
ATOM 719 C C . ALA A 1 92 ? 15.758 -3.854 0.127 1.00 58.88 92 ALA A C 1
ATOM 721 O O . ALA A 1 92 ? 15.928 -4.707 1.001 1.00 58.8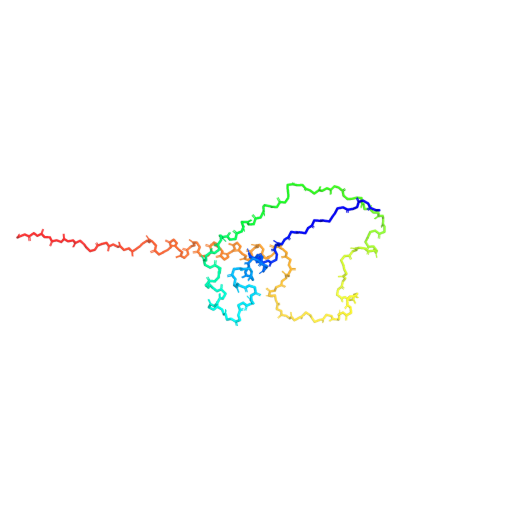8 92 ALA A O 1
ATOM 722 N N . GLN A 1 93 ? 15.988 -2.561 0.374 1.00 59.50 93 GLN A N 1
ATOM 723 C CA . GLN A 1 93 ? 16.494 -2.105 1.669 1.00 59.50 93 GLN A CA 1
ATOM 724 C C . GLN A 1 93 ? 15.408 -2.033 2.742 1.00 59.50 93 GLN A C 1
ATOM 726 O O . GLN A 1 93 ? 15.681 -2.310 3.912 1.00 59.50 93 GLN A O 1
ATOM 731 N N . SER A 1 94 ? 14.176 -1.683 2.363 1.00 64.31 94 SER A N 1
ATOM 732 C CA . SER A 1 94 ? 13.024 -1.728 3.270 1.00 64.31 94 SER A CA 1
ATOM 733 C C . SER A 1 94 ? 12.785 -3.151 3.783 1.00 64.31 94 SER A C 1
ATOM 735 O O . SER A 1 94 ? 12.625 -3.346 4.990 1.00 64.31 94 SER A O 1
ATOM 737 N N . PHE A 1 95 ? 12.880 -4.160 2.906 1.00 60.72 95 PHE A N 1
ATOM 738 C CA . PHE A 1 95 ? 12.824 -5.571 3.301 1.00 60.72 95 PHE A CA 1
ATOM 739 C C . PHE A 1 95 ? 13.968 -5.966 4.241 1.00 60.72 95 PHE A C 1
ATOM 741 O O . PHE A 1 95 ? 13.723 -6.629 5.251 1.00 60.72 95 PHE A O 1
ATOM 748 N N . HIS A 1 96 ? 15.203 -5.540 3.950 1.00 64.19 96 HIS A N 1
ATOM 749 C CA . HIS A 1 96 ? 16.360 -5.824 4.804 1.00 64.19 96 HIS A CA 1
ATOM 750 C C . HIS A 1 96 ? 16.168 -5.277 6.230 1.00 64.19 96 HIS A C 1
ATOM 752 O O . HIS A 1 96 ? 16.299 -6.021 7.205 1.00 64.19 96 HIS A O 1
ATOM 758 N N . ARG A 1 97 ? 15.768 -4.004 6.360 1.00 68.75 97 ARG A N 1
ATOM 759 C CA . ARG A 1 97 ? 15.503 -3.364 7.661 1.00 68.75 97 ARG A CA 1
ATOM 760 C C . ARG A 1 97 ? 14.359 -4.036 8.421 1.00 68.75 97 ARG A C 1
ATOM 762 O O . ARG A 1 97 ? 14.466 -4.253 9.628 1.00 68.75 97 ARG A O 1
ATOM 769 N N . PHE A 1 98 ? 13.280 -4.396 7.726 1.00 75.38 98 PHE A N 1
ATOM 770 C CA . PHE A 1 98 ? 12.145 -5.092 8.332 1.00 75.38 98 PHE A CA 1
ATOM 771 C C . PHE A 1 98 ? 12.542 -6.470 8.886 1.00 75.38 98 PHE A C 1
ATOM 773 O O . PHE A 1 98 ? 12.232 -6.785 10.037 1.00 75.38 98 PHE A O 1
ATOM 780 N N . ARG A 1 99 ? 13.283 -7.272 8.106 1.00 70.12 99 ARG A N 1
ATOM 781 C CA . ARG A 1 99 ? 13.776 -8.587 8.549 1.00 70.12 99 ARG A CA 1
ATOM 782 C C . ARG A 1 99 ? 14.705 -8.481 9.755 1.00 70.12 99 ARG A C 1
ATOM 784 O O . ARG A 1 99 ? 14.570 -9.283 10.676 1.00 70.12 99 ARG A O 1
ATOM 791 N N . HIS A 1 100 ? 15.602 -7.495 9.776 1.00 68.69 100 HIS A N 1
ATOM 792 C CA . HIS A 1 100 ? 16.503 -7.284 10.910 1.00 68.69 100 HIS A CA 1
ATOM 793 C C . HIS A 1 100 ? 15.721 -7.061 12.211 1.00 68.69 100 HIS A C 1
ATOM 795 O O . HIS A 1 100 ? 15.920 -7.779 13.190 1.00 68.69 100 HIS A O 1
ATOM 801 N N . ARG A 1 101 ? 14.730 -6.160 12.178 1.00 70.25 101 ARG A N 1
ATOM 802 C CA . ARG A 1 101 ? 13.879 -5.853 13.335 1.00 70.25 101 ARG A CA 1
ATOM 803 C C . ARG A 1 101 ? 13.060 -7.060 13.816 1.00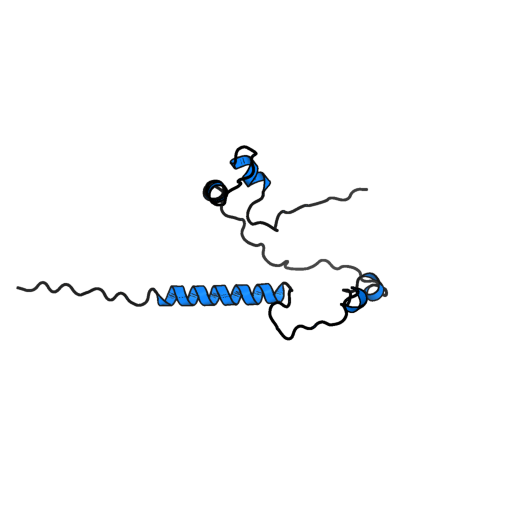 70.25 101 ARG A C 1
ATOM 805 O O . ARG A 1 101 ? 12.916 -7.258 15.020 1.00 70.25 101 ARG A O 1
ATOM 812 N N . GLN A 1 102 ? 12.535 -7.883 12.904 1.00 71.62 102 GLN A N 1
ATOM 813 C CA . GLN A 1 102 ? 11.800 -9.110 13.259 1.00 71.62 102 GLN A CA 1
ATOM 814 C C . GLN A 1 102 ? 12.694 -10.136 13.974 1.00 71.62 102 GLN A C 1
ATOM 816 O O . GLN A 1 102 ? 12.285 -10.743 14.968 1.00 71.62 102 GLN A O 1
ATOM 821 N N . LEU A 1 103 ? 13.936 -10.306 13.509 1.00 66.00 103 LEU A N 1
ATOM 822 C CA . LEU A 1 103 ? 14.906 -11.203 14.141 1.00 66.00 103 LEU A CA 1
ATOM 823 C C . LEU A 1 103 ? 15.348 -10.694 15.520 1.00 66.00 103 LEU A C 1
ATOM 825 O O . LEU A 1 103 ? 15.478 -11.495 16.447 1.00 66.00 103 LEU A O 1
ATOM 829 N N . GLU A 1 104 ? 15.528 -9.382 15.682 1.00 65.19 104 GLU A N 1
ATOM 830 C CA . GLU A 1 104 ? 15.820 -8.752 16.976 1.00 65.19 104 GLU A CA 1
ATOM 831 C C . GLU A 1 104 ? 14.667 -8.942 17.967 1.00 65.19 104 GLU A C 1
ATOM 833 O O . GLU A 1 104 ? 14.879 -9.457 19.065 1.00 65.19 104 GLU A O 1
ATOM 838 N N . GLY A 1 105 ? 13.428 -8.640 17.566 1.00 64.88 105 GLY A N 1
ATOM 839 C CA . GLY A 1 105 ? 12.246 -8.865 18.405 1.00 64.88 105 GLY A CA 1
ATOM 840 C C . GLY A 1 105 ? 12.089 -10.331 18.829 1.00 64.88 105 GLY A C 1
ATOM 841 O O . GLY A 1 105 ? 11.820 -10.624 19.994 1.00 64.88 105 GLY A O 1
ATOM 842 N N . SER A 1 106 ? 12.367 -11.266 17.915 1.00 63.75 106 SER A N 1
ATOM 843 C CA . SER A 1 106 ? 12.321 -12.713 18.175 1.00 63.75 106 SER A CA 1
ATOM 844 C C . SER A 1 106 ? 13.446 -13.214 19.094 1.00 63.75 106 SER A C 1
ATOM 846 O O . SER A 1 106 ? 13.307 -14.254 19.745 1.00 63.75 106 SER A O 1
ATOM 848 N N . ARG A 1 107 ? 14.585 -12.512 19.143 1.00 58.22 107 ARG A N 1
ATOM 849 C CA . ARG A 1 107 ? 15.686 -12.776 20.086 1.00 58.22 107 ARG A CA 1
ATOM 850 C C . ARG A 1 107 ? 15.346 -12.268 21.487 1.00 58.22 107 ARG A C 1
ATOM 852 O O . ARG A 1 107 ? 15.520 -13.009 22.450 1.00 58.22 107 ARG A O 1
ATOM 859 N N . LEU A 1 108 ? 14.779 -11.065 21.597 1.00 59.81 108 LEU A N 1
ATOM 860 C CA . LEU A 1 108 ? 14.315 -10.509 22.874 1.00 59.81 108 LEU A CA 1
ATOM 861 C C . LEU A 1 108 ? 13.138 -11.289 23.486 1.00 59.81 108 LEU A C 1
ATOM 863 O O . LEU A 1 108 ? 13.032 -11.365 24.709 1.00 59.81 108 LEU A O 1
ATOM 867 N N . ALA A 1 109 ? 12.259 -11.869 22.664 1.00 58.38 109 ALA A N 1
ATOM 868 C CA . ALA A 1 109 ? 11.168 -12.720 23.144 1.00 58.38 109 ALA A CA 1
ATOM 869 C C . ALA A 1 109 ? 11.679 -14.062 23.703 1.00 58.38 109 ALA A C 1
ATOM 871 O O . ALA A 1 109 ? 11.224 -14.505 24.754 1.00 58.38 109 ALA A O 1
ATOM 872 N N . ARG A 1 110 ? 12.681 -14.680 23.057 1.00 56.25 110 ARG A N 1
ATOM 873 C CA . ARG A 1 110 ? 13.300 -15.931 23.534 1.00 56.25 110 ARG A CA 1
ATOM 874 C C . ARG A 1 110 ? 14.110 -15.764 24.821 1.00 56.25 110 ARG A C 1
ATOM 876 O O . ARG A 1 110 ? 14.103 -16.671 25.642 1.00 56.25 110 ARG A O 1
ATOM 883 N N . GLY A 1 111 ? 14.746 -14.612 25.033 1.00 50.19 111 GLY A N 1
ATOM 884 C CA . GLY A 1 111 ? 15.491 -14.329 26.268 1.00 50.19 111 GLY A CA 1
ATOM 885 C C . GLY A 1 111 ? 14.622 -14.165 27.521 1.00 50.19 111 GLY A C 1
ATOM 886 O O . GLY A 1 111 ? 15.136 -14.268 28.628 1.00 50.19 111 GLY A O 1
ATOM 887 N N . ARG A 1 112 ? 13.308 -13.939 27.372 1.00 53.56 112 ARG A N 1
ATOM 888 C CA . ARG A 1 112 ? 12.374 -13.764 28.499 1.00 53.56 112 ARG A CA 1
ATOM 889 C C . ARG A 1 112 ? 11.766 -15.064 29.035 1.00 53.56 112 ARG A C 1
ATOM 891 O O . ARG A 1 112 ? 11.290 -15.064 30.161 1.00 53.56 112 ARG A O 1
ATOM 898 N N . ASN A 1 113 ? 11.827 -16.163 28.283 1.00 47.72 113 ASN A N 1
ATOM 899 C CA . ASN A 1 113 ? 11.286 -17.465 28.705 1.00 47.72 113 ASN A CA 1
ATOM 900 C C . ASN A 1 113 ? 12.329 -18.385 29.374 1.00 47.72 113 ASN A C 1
ATOM 902 O O . ASN A 1 113 ? 12.048 -19.557 29.594 1.00 47.72 113 ASN A O 1
ATOM 906 N N . GLY A 1 114 ? 13.532 -17.882 29.674 1.00 48.69 114 GLY A N 1
ATOM 907 C CA . GLY A 1 114 ? 14.661 -18.677 30.178 1.00 48.69 114 GLY A CA 1
ATOM 908 C C . GLY A 1 114 ? 15.013 -18.482 31.656 1.00 48.69 114 GLY A C 1
ATOM 909 O O . GLY A 1 114 ? 16.151 -18.754 32.020 1.00 48.69 114 GLY A O 1
ATOM 910 N N . GLY A 1 115 ? 14.110 -17.979 32.502 1.00 46.94 115 GLY A N 1
ATOM 911 C CA . GLY A 1 115 ? 14.455 -17.732 33.905 1.00 46.94 115 GLY A CA 1
ATOM 912 C C . GLY A 1 115 ? 13.267 -17.404 34.794 1.00 46.94 115 GLY A C 1
ATOM 913 O O . GLY A 1 115 ? 13.062 -16.247 35.142 1.00 46.94 115 GLY A O 1
ATOM 914 N N . ILE A 1 116 ? 12.509 -18.429 35.178 1.00 42.03 116 ILE A N 1
ATOM 915 C CA . ILE A 1 116 ? 11.795 -18.446 36.457 1.00 42.03 116 ILE A CA 1
ATOM 916 C C . ILE A 1 116 ? 12.017 -19.845 37.035 1.00 42.03 116 ILE A C 1
ATOM 918 O O . ILE A 1 116 ? 11.235 -20.761 36.791 1.00 42.03 116 ILE A O 1
ATOM 922 N N . ASP A 1 117 ? 13.126 -20.016 37.755 1.00 42.47 117 ASP A N 1
ATOM 923 C CA . ASP A 1 117 ? 13.268 -21.135 38.680 1.00 42.47 117 ASP A CA 1
ATOM 924 C C . ASP A 1 117 ? 12.207 -20.966 39.772 1.00 42.47 117 ASP A C 1
ATOM 926 O O . ASP A 1 117 ? 12.133 -19.938 40.450 1.00 42.47 117 ASP A O 1
ATOM 930 N N . ALA A 1 118 ? 11.332 -21.962 39.894 1.00 43.78 118 ALA A N 1
ATOM 931 C CA . ALA A 1 118 ? 10.319 -22.012 40.934 1.00 43.78 118 ALA A CA 1
ATOM 932 C C . ALA A 1 118 ? 10.994 -22.168 42.311 1.00 43.78 118 ALA A C 1
ATOM 934 O O . ALA A 1 118 ? 11.854 -23.040 42.463 1.00 43.78 118 ALA A O 1
ATOM 935 N N . PRO A 1 119 ? 10.616 -21.389 43.342 1.00 39.03 119 PRO A N 1
ATOM 936 C CA . PRO A 1 119 ? 11.103 -21.639 44.689 1.00 39.03 119 PRO A CA 1
ATOM 937 C C . PRO A 1 119 ? 10.535 -22.969 45.200 1.00 39.03 119 PRO A C 1
ATOM 939 O O . PRO A 1 119 ? 9.321 -23.149 45.322 1.00 39.03 119 PRO A O 1
ATOM 942 N N . GLY A 1 120 ? 11.441 -23.908 45.479 1.00 36.81 120 GLY A N 1
ATOM 943 C CA . GLY A 1 120 ? 11.131 -25.207 46.058 1.00 36.81 120 GLY A CA 1
ATOM 944 C C . GLY A 1 120 ? 10.360 -25.064 47.368 1.00 36.81 120 GLY A C 1
ATOM 945 O O . GLY A 1 120 ? 10.784 -24.377 48.295 1.00 36.81 120 GLY A O 1
ATOM 946 N N . THR A 1 121 ? 9.211 -25.726 47.438 1.00 41.44 121 THR A N 1
ATOM 947 C CA . THR A 1 121 ? 8.463 -25.917 48.678 1.00 41.44 121 THR A CA 1
ATOM 948 C C . THR A 1 121 ? 9.146 -27.023 49.476 1.00 41.44 121 THR A C 1
ATOM 950 O O . THR A 1 121 ? 9.065 -28.190 49.101 1.00 41.44 121 THR A O 1
ATOM 953 N N . THR A 1 122 ? 9.816 -26.685 50.576 1.00 40.12 122 THR A N 1
ATOM 954 C CA . THR A 1 122 ? 10.172 -27.662 51.608 1.00 40.12 122 THR A CA 1
ATOM 955 C C . THR A 1 122 ? 9.058 -27.696 52.655 1.00 40.12 122 THR A C 1
ATOM 957 O O . THR A 1 122 ? 8.876 -26.778 53.449 1.00 40.12 122 THR A O 1
ATOM 960 N N . HIS A 1 123 ? 8.268 -28.768 52.625 1.00 39.47 123 HIS A N 1
ATOM 961 C CA . HIS A 1 123 ? 7.514 -29.261 53.775 1.00 39.47 123 HIS A CA 1
ATOM 962 C C . HIS A 1 123 ? 8.254 -30.497 54.287 1.00 39.47 123 HIS A C 1
ATOM 964 O O . HIS A 1 123 ? 8.497 -31.428 53.523 1.00 39.47 123 HIS A O 1
ATOM 970 N N . GLY A 1 124 ? 8.617 -30.497 55.564 1.00 40.81 124 GLY A N 1
ATOM 971 C CA . GLY A 1 124 ? 9.241 -31.630 56.234 1.00 40.81 124 GLY A CA 1
ATOM 972 C C . GLY A 1 124 ? 9.312 -31.348 57.726 1.00 40.81 124 GLY A C 1
ATOM 973 O O . GLY A 1 124 ? 9.936 -30.372 58.129 1.00 40.81 124 GLY A O 1
ATOM 974 N N . THR A 1 125 ? 8.565 -32.154 58.472 1.00 41.19 125 THR A N 1
ATOM 975 C CA . THR A 1 125 ? 8.346 -32.157 59.924 1.00 41.19 125 THR A CA 1
ATOM 976 C C . THR A 1 125 ? 9.625 -32.372 60.723 1.00 41.19 125 THR A C 1
ATOM 978 O O . THR A 1 125 ? 10.512 -33.095 60.219 1.00 41.19 125 THR A O 1
#

Organism: Rhipicephalus microplus (NCBI:txid6941)

InterPro domains:
  IPR002081 Cryptochrome/DNA photolyase class 1 [PTHR11455] (2-77)
  IPR036155 Cryptochrome/photolyase, N-terminal domain superfamily [SSF52425] (2-62)

Secondary structure (DSSP, 8-state):
----------SSSS-HHHHHHHTTTS---SHHHHHHHHTTSPPPPPPPPPPS--PPPP--TTHHHHHSPPPTTTTT------S--S---SHHHHHHHHHHHHHHHHHHHHTTSS--PPPP-----

Foldseek 3Di:
DDDDDDDDDDPDQDDVVQLCVQVVNDDDPDPVSSCVSCVPDDGGDDDDDDDPDDDDDDDDPCCCVPPNDDDCVNVVDDDPPPPDPDDPDDPVVVVVVVVVVVVVVVVVVVVVVPDDDDPDDDDDD